Protein AF-G5RUC5-F1 (afdb_monomer_lite)

InterPro domains:
  IPR023529 RNA chaperone ProQ [PTHR38106] (1-56)
  IPR035236 RNA chaperone ProQ, C-terminal [PF17516] (7-56)

Foldseek 3Di:
DKDQQPDLVPDDAQAWWWFDDPPDTFIWGFHDQDPQATWIATPVRDIDGDHSRRIIHDDPPPD

Radius of gyration: 10.85 Å; chains: 1; bounding box: 26×30×25 Å

Structure (mmCIF, N/CA/C/O backbone):
data_AF-G5RUC5-F1
#
_entry.id   AF-G5RUC5-F1
#
loop_
_atom_site.group_PDB
_atom_site.id
_atom_site.type_symbol
_atom_site.label_atom_id
_atom_site.label_alt_id
_atom_site.label_comp_id
_atom_site.label_asym_id
_atom_site.label_entity_id
_atom_site.label_seq_id
_atom_site.pdbx_PDB_ins_code
_atom_site.Cartn_x
_atom_site.Cartn_y
_atom_site.Cartn_z
_atom_site.occupancy
_atom_site.B_iso_or_equiv
_atom_site.auth_seq_id
_atom_site.auth_comp_id
_atom_site.auth_asym_id
_atom_site.auth_atom_id
_atom_site.pdbx_PDB_model_num
ATOM 1 N N . LYS A 1 1 ? 1.606 -11.284 -15.920 1.00 52.03 1 LYS A N 1
ATOM 2 C CA . LYS A 1 1 ? 1.925 -9.915 -16.405 1.00 52.03 1 LYS A CA 1
ATOM 3 C C . LYS A 1 1 ? 1.470 -8.925 -15.338 1.00 52.03 1 LYS A C 1
ATOM 5 O O . LYS A 1 1 ? 0.492 -9.225 -14.672 1.00 52.03 1 LYS A O 1
ATOM 10 N N . HIS A 1 2 ? 2.184 -7.819 -15.136 1.00 56.62 2 HIS A N 1
ATOM 11 C CA . HIS A 1 2 ? 1.809 -6.798 -14.155 1.00 56.62 2 HIS A CA 1
ATOM 12 C C . HIS A 1 2 ? 0.777 -5.842 -14.741 1.00 56.62 2 HIS A C 1
ATOM 14 O O . HIS A 1 2 ? 1.002 -5.327 -15.838 1.00 56.62 2 HIS A O 1
ATOM 20 N N . THR A 1 3 ? -0.303 -5.585 -14.008 1.00 57.09 3 THR A N 1
ATOM 21 C CA . THR A 1 3 ? -1.330 -4.627 -14.420 1.00 57.09 3 THR A CA 1
ATOM 22 C C . THR A 1 3 ? -1.220 -3.404 -13.509 1.00 57.09 3 THR A C 1
ATOM 24 O O . THR A 1 3 ? -1.292 -3.562 -12.285 1.00 57.09 3 THR A O 1
ATOM 27 N N . PRO A 1 4 ? -0.981 -2.195 -14.049 1.00 63.91 4 PRO A N 1
ATOM 28 C CA . PRO A 1 4 ? -1.060 -0.987 -13.239 1.00 63.91 4 PRO A CA 1
ATOM 29 C C . PRO A 1 4 ? -2.460 -0.883 -12.626 1.00 63.91 4 PRO A C 1
ATOM 31 O O . PRO A 1 4 ? -3.455 -1.156 -13.299 1.00 63.91 4 PRO A O 1
ATOM 34 N N . VAL A 1 5 ? -2.537 -0.527 -11.343 1.00 60.53 5 VAL A N 1
ATOM 35 C CA . VAL A 1 5 ? -3.824 -0.358 -10.663 1.00 60.53 5 VAL A CA 1
ATOM 36 C C . VAL A 1 5 ? -4.389 1.000 -11.062 1.00 60.53 5 VAL A C 1
ATOM 38 O O . VAL A 1 5 ? -4.046 2.031 -10.494 1.00 60.53 5 VAL A O 1
ATOM 41 N N . SER A 1 6 ? -5.226 1.012 -12.094 1.00 63.91 6 SER A N 1
ATOM 42 C CA . SER A 1 6 ? -5.928 2.224 -12.535 1.00 63.91 6 SER A CA 1
ATOM 43 C C . SER A 1 6 ? -7.242 2.448 -11.790 1.00 63.91 6 SER A C 1
ATOM 45 O O . SER A 1 6 ? -7.741 3.567 -11.767 1.00 63.91 6 SER A O 1
ATOM 47 N N . ASP A 1 7 ? -7.775 1.401 -11.162 1.00 68.12 7 ASP A N 1
ATOM 48 C CA . ASP A 1 7 ? -9.037 1.426 -10.439 1.00 68.12 7 ASP A CA 1
ATOM 49 C C . ASP A 1 7 ? -8.871 0.703 -9.099 1.00 68.12 7 ASP A C 1
ATOM 51 O O . ASP A 1 7 ? -8.347 -0.407 -9.044 1.00 68.12 7 ASP A O 1
ATOM 55 N N . ILE A 1 8 ? -9.248 1.359 -8.002 1.00 70.62 8 ILE A N 1
ATOM 56 C CA . ILE A 1 8 ? -9.030 0.850 -6.639 1.00 70.62 8 ILE A CA 1
ATOM 57 C C . ILE A 1 8 ? -10.022 -0.269 -6.295 1.00 70.62 8 ILE A C 1
ATOM 59 O O . ILE A 1 8 ? -9.749 -1.074 -5.407 1.00 70.62 8 ILE A O 1
ATOM 63 N N . SER A 1 9 ? -11.157 -0.346 -7.000 1.00 70.12 9 SER A N 1
ATOM 64 C CA . SER A 1 9 ? -12.209 -1.336 -6.755 1.00 70.12 9 SER A CA 1
ATOM 65 C C . SER A 1 9 ? -11.800 -2.753 -7.153 1.00 70.12 9 SER A C 1
ATOM 67 O O . SER A 1 9 ? -12.471 -3.704 -6.765 1.00 70.12 9 SER A O 1
ATOM 69 N N . VAL A 1 10 ? -10.690 -2.915 -7.880 1.00 75.56 10 VAL A N 1
ATOM 70 C CA . VAL A 1 10 ? -10.125 -4.233 -8.217 1.00 75.56 10 VAL A CA 1
ATOM 71 C C . VAL A 1 10 ? -9.245 -4.811 -7.107 1.00 75.56 10 VAL A C 1
ATOM 73 O O . VAL A 1 10 ? -8.766 -5.935 -7.232 1.00 75.56 10 VAL A O 1
ATOM 76 N N . LEU A 1 11 ? -8.984 -4.046 -6.044 1.00 84.12 11 LEU A N 1
ATOM 77 C CA . LEU A 1 11 ? -8.174 -4.493 -4.920 1.00 84.12 11 LEU A CA 1
ATOM 78 C C . LEU A 1 11 ? -9.046 -5.123 -3.839 1.00 84.12 11 LEU A C 1
ATOM 80 O O . LEU A 1 11 ? -10.156 -4.673 -3.567 1.00 84.12 11 LEU A O 1
ATOM 84 N N . THR A 1 12 ? -8.497 -6.131 -3.167 1.00 88.94 12 THR A N 1
ATOM 85 C CA . THR A 1 12 ? -9.124 -6.763 -1.999 1.00 88.94 12 THR A CA 1
ATOM 86 C C . THR A 1 12 ? -8.196 -6.678 -0.789 1.00 88.94 12 THR A C 1
ATOM 88 O O . THR A 1 12 ? -6.975 -6.757 -0.926 1.00 88.94 12 THR A O 1
ATOM 91 N N . VAL A 1 13 ? -8.753 -6.520 0.414 1.00 91.75 13 VAL A N 1
ATOM 92 C CA . VAL A 1 13 ? -7.972 -6.604 1.661 1.00 91.75 13 VAL A CA 1
ATOM 93 C C . VAL A 1 13 ? -7.339 -7.993 1.783 1.00 91.75 13 VAL A C 1
ATOM 95 O O . VAL A 1 13 ? -7.979 -9.001 1.504 1.00 91.75 13 VAL A O 1
ATOM 98 N N . GLY A 1 14 ? -6.066 -8.043 2.174 1.00 91.19 14 GLY A N 1
ATOM 99 C CA . GLY A 1 14 ? -5.263 -9.266 2.202 1.00 91.19 14 GLY A CA 1
ATOM 100 C C . GLY A 1 14 ? -4.573 -9.602 0.875 1.00 91.19 14 GLY A C 1
ATOM 101 O O . GLY A 1 14 ? -3.703 -10.468 0.858 1.00 91.19 14 GLY A O 1
ATOM 102 N N . GLN A 1 15 ? -4.890 -8.907 -0.223 1.00 88.19 15 GLN A N 1
ATOM 103 C CA . GLN A 1 15 ? -4.230 -9.118 -1.512 1.00 88.19 15 GLN A CA 1
ATOM 104 C C . GLN A 1 15 ? -2.751 -8.712 -1.454 1.00 88.19 15 GLN A C 1
ATOM 106 O O . GLN A 1 15 ? -2.402 -7.646 -0.936 1.00 88.19 15 GLN A O 1
ATOM 111 N N . SER A 1 16 ? -1.887 -9.530 -2.054 1.00 89.25 16 SER A N 1
ATOM 112 C CA . SER A 1 16 ? -0.481 -9.194 -2.278 1.00 89.25 16 SER A CA 1
ATOM 113 C C . SER A 1 16 ? -0.307 -8.310 -3.517 1.00 89.25 16 SER A C 1
ATOM 115 O O . SER A 1 16 ? -0.912 -8.530 -4.567 1.00 89.25 16 SER A O 1
ATOM 117 N N . LEU A 1 17 ? 0.541 -7.291 -3.416 1.00 87.75 17 LEU A N 1
ATOM 118 C CA . LEU A 1 17 ? 0.867 -6.384 -4.516 1.00 87.75 17 LEU A CA 1
ATOM 119 C C . LEU A 1 17 ? 2.308 -5.884 -4.408 1.00 87.75 17 LEU A C 1
ATOM 121 O O . LEU A 1 17 ? 3.004 -6.158 -3.429 1.00 87.75 17 LEU A O 1
ATOM 125 N N . LYS A 1 18 ? 2.750 -5.113 -5.406 1.00 86.38 18 LYS A N 1
ATOM 126 C CA . LYS A 1 18 ? 4.011 -4.369 -5.336 1.00 86.38 18 LYS A CA 1
ATOM 127 C C . LYS A 1 18 ? 3.784 -2.868 -5.243 1.00 86.38 18 LYS A C 1
ATOM 129 O O . LYS A 1 18 ? 3.019 -2.290 -6.016 1.00 86.38 18 LYS A O 1
ATOM 134 N N . VAL A 1 19 ? 4.510 -2.244 -4.323 1.00 86.12 19 VAL A N 1
ATOM 135 C CA . VAL A 1 19 ? 4.589 -0.790 -4.162 1.00 86.12 19 VAL A CA 1
ATOM 136 C C . VAL A 1 19 ? 5.869 -0.300 -4.818 1.00 86.12 19 VAL A C 1
ATOM 138 O O . VAL A 1 19 ? 6.950 -0.828 -4.547 1.00 86.12 19 VAL A O 1
ATOM 141 N N . LYS A 1 20 ? 5.772 0.718 -5.673 1.00 83.00 20 LYS A N 1
ATOM 142 C CA . LYS A 1 20 ? 6.952 1.354 -6.263 1.00 83.00 20 LYS A CA 1
ATOM 143 C C . LYS A 1 20 ? 7.466 2.470 -5.348 1.00 83.00 20 LYS A C 1
ATOM 145 O O . LYS A 1 20 ? 6.773 3.458 -5.134 1.00 83.00 20 LYS A O 1
ATOM 150 N N . ALA A 1 21 ? 8.694 2.328 -4.851 1.00 76.81 21 ALA A N 1
ATOM 151 C CA . ALA A 1 21 ? 9.400 3.331 -4.056 1.00 76.81 21 ALA A CA 1
ATOM 152 C C . ALA A 1 21 ? 10.714 3.702 -4.763 1.00 76.81 21 ALA A C 1
ATOM 154 O O . ALA A 1 21 ? 11.678 2.931 -4.792 1.00 76.81 21 ALA A O 1
ATOM 15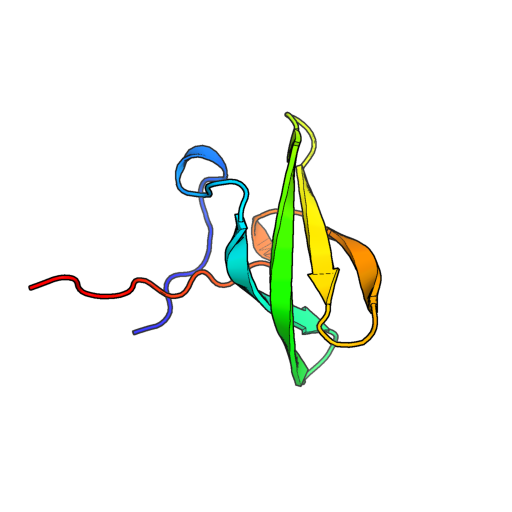5 N N . GLY A 1 22 ? 10.741 4.877 -5.397 1.00 81.12 22 GLY A N 1
ATOM 156 C CA . GLY A 1 22 ? 11.839 5.264 -6.285 1.00 81.12 22 GLY A CA 1
ATOM 157 C C . GLY A 1 22 ? 11.968 4.297 -7.469 1.00 81.12 22 GLY A C 1
ATOM 158 O O . GLY A 1 22 ? 11.002 4.077 -8.204 1.00 81.12 22 GLY A O 1
ATOM 159 N N . ASN A 1 23 ? 13.155 3.708 -7.647 1.00 81.25 23 ASN A N 1
ATOM 160 C CA . ASN A 1 23 ? 13.414 2.715 -8.698 1.00 81.25 23 ASN A CA 1
ATOM 161 C C . ASN A 1 23 ? 13.251 1.254 -8.232 1.00 81.25 23 ASN A C 1
ATOM 163 O O . ASN A 1 23 ? 13.525 0.335 -8.998 1.00 81.25 23 ASN A O 1
ATOM 167 N N . ASN A 1 24 ? 12.817 1.031 -6.988 1.00 81.81 24 ASN A N 1
ATOM 168 C CA . ASN A 1 24 ? 12.623 -0.301 -6.421 1.00 81.81 24 ASN A CA 1
ATOM 169 C C . ASN A 1 24 ? 11.134 -0.637 -6.287 1.00 81.81 24 ASN A C 1
ATOM 171 O O . ASN A 1 24 ? 10.308 0.230 -5.997 1.00 81.81 24 ASN A O 1
ATOM 175 N N . ALA A 1 25 ? 10.800 -1.914 -6.475 1.00 83.88 25 ALA A N 1
ATOM 176 C CA . ALA A 1 25 ? 9.467 -2.450 -6.231 1.00 83.88 25 ALA A CA 1
ATOM 177 C C . ALA A 1 25 ? 9.508 -3.364 -5.003 1.00 83.88 25 ALA A C 1
ATOM 179 O O . ALA A 1 25 ? 10.306 -4.299 -4.958 1.00 83.88 25 ALA A O 1
ATOM 180 N N . MET A 1 26 ? 8.657 -3.082 -4.021 1.00 89.69 26 MET A N 1
ATOM 181 C CA . MET A 1 26 ? 8.627 -3.757 -2.723 1.00 89.69 26 MET A CA 1
ATOM 182 C C . MET A 1 26 ? 7.330 -4.546 -2.573 1.00 89.69 26 MET A C 1
ATOM 184 O O . MET A 1 26 ? 6.263 -4.025 -2.899 1.00 89.69 26 MET A O 1
ATOM 188 N N . ASP A 1 27 ? 7.413 -5.778 -2.074 1.00 90.00 27 ASP A N 1
ATOM 189 C CA . ASP A 1 27 ? 6.231 -6.594 -1.788 1.00 90.00 27 ASP A CA 1
ATOM 190 C C . ASP A 1 27 ? 5.450 -6.041 -0.593 1.00 90.00 27 ASP A C 1
ATOM 192 O O . ASP A 1 27 ? 6.031 -5.632 0.423 1.00 90.00 27 ASP A O 1
ATOM 196 N N . ALA A 1 28 ? 4.127 -6.028 -0.732 1.00 91.75 28 ALA A N 1
ATOM 197 C CA . ALA A 1 28 ? 3.213 -5.506 0.267 1.00 91.75 28 ALA A CA 1
ATOM 198 C C . ALA A 1 28 ? 1.870 -6.245 0.269 1.00 91.75 28 ALA A C 1
ATOM 200 O O . ALA A 1 28 ? 1.476 -6.853 -0.729 1.00 91.75 28 ALA A O 1
ATOM 201 N N . THR A 1 29 ? 1.145 -6.112 1.375 1.00 92.31 29 THR A N 1
ATOM 202 C CA . THR A 1 29 ? -0.211 -6.640 1.559 1.00 92.31 29 THR A CA 1
ATOM 203 C C . THR A 1 29 ? -1.189 -5.495 1.788 1.00 92.31 29 THR A C 1
ATOM 205 O O . THR A 1 29 ? -0.901 -4.573 2.557 1.00 92.31 29 THR A O 1
ATOM 208 N N . VAL A 1 30 ? -2.353 -5.547 1.140 1.00 91.94 30 VAL A N 1
ATOM 209 C CA . VAL A 1 30 ? -3.443 -4.589 1.372 1.00 91.94 30 VAL A CA 1
ATOM 210 C C . VAL A 1 30 ? -4.019 -4.795 2.770 1.00 91.94 30 VAL A C 1
ATOM 212 O O . VAL A 1 30 ? -4.469 -5.890 3.100 1.00 91.94 30 VAL A O 1
ATOM 215 N N . LEU A 1 31 ? -4.040 -3.738 3.578 1.00 93.31 31 LEU A N 1
ATOM 216 C CA . LEU A 1 31 ? -4.657 -3.746 4.906 1.00 93.31 31 LEU A CA 1
ATOM 217 C C 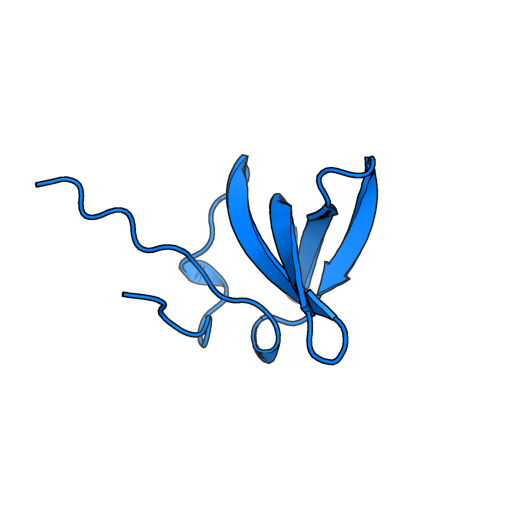. LEU A 1 31 ? -6.050 -3.120 4.895 1.00 93.31 31 LEU A C 1
ATOM 219 O O . LEU A 1 31 ? -6.950 -3.608 5.566 1.00 93.31 31 LEU A O 1
ATOM 223 N N . GLU A 1 32 ? -6.220 -2.032 4.150 1.00 91.00 32 GLU A N 1
ATOM 224 C CA . GLU A 1 32 ? -7.469 -1.275 4.106 1.00 91.00 32 GLU A CA 1
ATOM 225 C C . GLU A 1 32 ? -7.589 -0.547 2.767 1.00 91.00 32 GLU A C 1
ATOM 227 O O . GLU A 1 32 ? -6.590 -0.097 2.199 1.00 91.00 32 GLU A O 1
ATOM 232 N N . ILE A 1 33 ? -8.819 -0.410 2.279 1.00 88.19 33 ILE A N 1
ATOM 233 C CA . ILE A 1 33 ? -9.151 0.365 1.085 1.00 88.19 33 ILE A CA 1
ATOM 234 C C . ILE A 1 33 ? -10.117 1.460 1.520 1.00 88.19 33 ILE A C 1
ATOM 236 O O . ILE A 1 33 ? -11.160 1.178 2.108 1.00 88.19 33 ILE A O 1
ATOM 240 N N . THR A 1 34 ? -9.769 2.709 1.235 1.00 83.94 34 THR A N 1
ATOM 241 C CA . THR A 1 34 ? -10.611 3.871 1.514 1.00 83.94 34 THR A CA 1
ATOM 242 C C . THR A 1 34 ? -10.899 4.619 0.219 1.00 83.94 34 THR A C 1
ATOM 244 O O . THR A 1 34 ? -10.283 4.377 -0.820 1.00 83.94 34 THR A O 1
ATOM 247 N N . LYS A 1 35 ? -11.831 5.573 0.273 1.00 78.50 35 LYS A N 1
ATOM 248 C CA . LYS A 1 35 ? -12.130 6.446 -0.871 1.00 78.50 35 LYS A CA 1
ATOM 249 C C . LYS A 1 35 ? -10.925 7.296 -1.314 1.00 78.50 35 LYS A C 1
ATOM 251 O O . LYS A 1 35 ? -10.888 7.736 -2.455 1.00 78.50 35 LYS A O 1
ATOM 256 N N . ASP A 1 36 ? -9.969 7.533 -0.412 1.00 78.56 36 ASP A N 1
ATOM 257 C 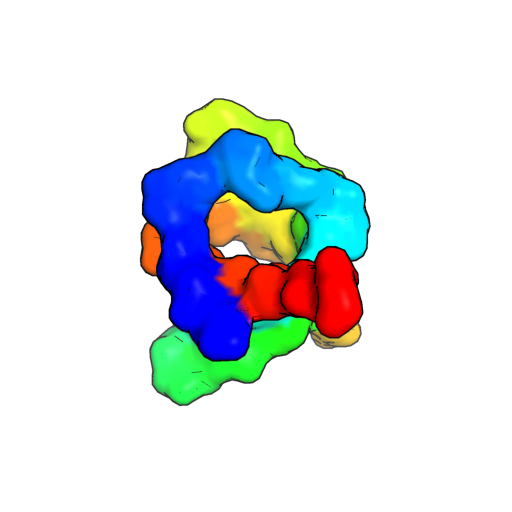CA . ASP A 1 36 ? -8.832 8.437 -0.620 1.00 78.56 36 ASP A CA 1
ATOM 258 C C . ASP A 1 36 ? -7.539 7.678 -0.989 1.00 78.56 36 ASP A C 1
ATOM 260 O O . ASP A 1 36 ? -6.532 8.294 -1.347 1.00 78.56 36 ASP A O 1
ATOM 264 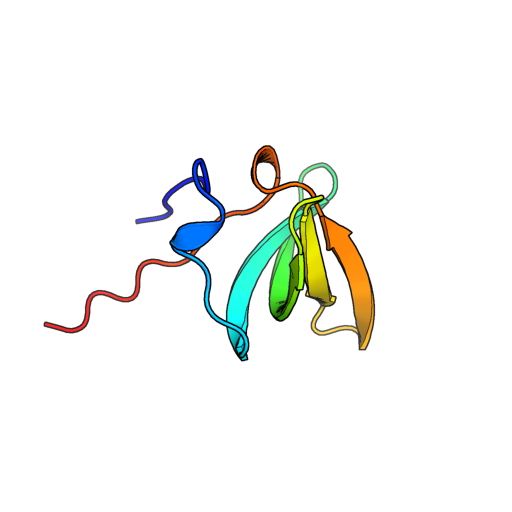N N . GLY A 1 37 ? -7.543 6.339 -0.927 1.00 82.19 37 GLY A N 1
ATOM 265 C CA . GLY A 1 37 ? -6.399 5.508 -1.301 1.00 82.19 37 GLY A CA 1
ATOM 266 C C . GLY A 1 37 ? -6.390 4.132 -0.639 1.00 82.19 37 GLY A C 1
ATOM 267 O O . GLY A 1 37 ? -7.394 3.649 -0.123 1.00 82.19 37 GLY A O 1
ATOM 268 N N . VAL A 1 38 ? -5.225 3.485 -0.652 1.00 90.25 38 VAL A N 1
ATOM 269 C CA . VAL A 1 38 ? -5.050 2.118 -0.145 1.00 90.25 38 VAL A CA 1
ATOM 270 C C . VAL A 1 38 ? -3.980 2.115 0.926 1.00 90.25 38 VAL A C 1
ATOM 272 O O . VAL A 1 38 ? -2.857 2.565 0.695 1.00 90.25 38 VAL A O 1
ATOM 275 N N . ARG A 1 39 ? -4.299 1.572 2.098 1.00 92.19 39 ARG A N 1
ATOM 276 C CA . ARG A 1 39 ? -3.304 1.294 3.125 1.00 92.19 39 ARG A CA 1
ATOM 277 C C . ARG A 1 39 ? -2.693 -0.070 2.862 1.00 92.19 39 ARG A C 1
ATOM 279 O O . ARG A 1 39 ? -3.398 -1.077 2.804 1.00 92.19 39 ARG A O 1
ATOM 286 N N . VAL A 1 40 ? -1.374 -0.108 2.759 1.00 92.50 40 VAL A N 1
ATOM 287 C CA . VAL A 1 40 ? -0.609 -1.339 2.560 1.00 92.50 40 VAL A CA 1
ATOM 288 C C . VAL A 1 40 ? 0.459 -1.471 3.635 1.00 92.50 40 VAL A C 1
ATOM 290 O O . VAL A 1 40 ? 0.953 -0.472 4.165 1.00 92.50 40 VAL A O 1
ATOM 293 N N . GLN A 1 41 ? 0.821 -2.707 3.954 1.00 93.88 41 GLN A N 1
ATOM 294 C CA . GLN A 1 41 ? 1.978 -3.025 4.780 1.00 93.88 41 GLN A CA 1
ATOM 295 C C . GLN A 1 41 ? 3.046 -3.664 3.907 1.00 93.88 41 GLN A C 1
ATOM 297 O O . GLN A 1 41 ? 2.790 -4.665 3.243 1.00 93.88 41 GLN A O 1
ATOM 302 N N . LEU A 1 42 ? 4.238 -3.077 3.909 1.00 91.50 42 LEU A N 1
ATO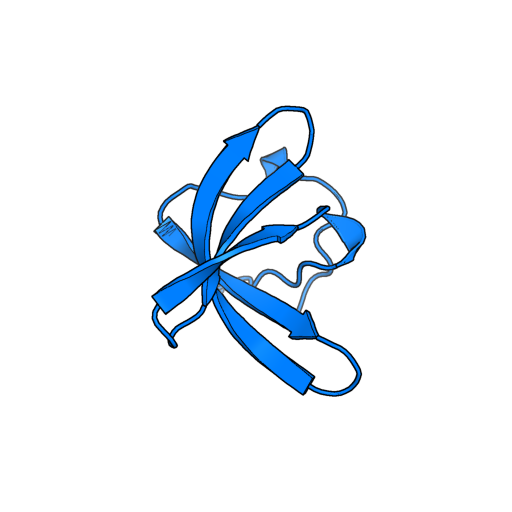M 303 C CA . LEU A 1 42 ? 5.417 -3.665 3.286 1.00 91.50 42 LEU A CA 1
ATOM 304 C C . LEU A 1 42 ? 5.874 -4.882 4.094 1.00 91.50 42 LEU A C 1
ATOM 306 O O . LEU A 1 42 ? 5.674 -4.920 5.308 1.00 91.50 42 LEU A O 1
ATOM 310 N N . ASN A 1 43 ? 6.587 -5.823 3.466 1.00 87.19 43 ASN A N 1
ATOM 311 C CA . ASN A 1 43 ? 7.127 -6.989 4.187 1.00 87.19 43 ASN A CA 1
ATOM 312 C C . ASN A 1 43 ? 8.031 -6.620 5.385 1.00 87.19 43 ASN A C 1
ATOM 314 O O . ASN A 1 43 ? 8.182 -7.411 6.310 1.00 87.19 43 ASN A O 1
ATOM 318 N N . SER A 1 44 ? 8.587 -5.402 5.397 1.00 87.50 44 SER A N 1
ATOM 319 C CA . SER A 1 44 ? 9.394 -4.873 6.498 1.00 87.50 44 SER A CA 1
ATOM 320 C C . SER A 1 44 ? 8.583 -4.505 7.748 1.00 87.50 44 SER A C 1
ATOM 322 O O . SER A 1 44 ? 9.162 -4.079 8.743 1.00 87.50 44 SER A O 1
ATOM 324 N N . GLY A 1 45 ? 7.250 -4.602 7.699 1.00 88.31 45 GLY A N 1
ATOM 325 C CA . GLY A 1 45 ? 6.327 -4.174 8.755 1.00 88.31 45 GLY A CA 1
ATOM 326 C C . GLY A 1 45 ? 5.915 -2.699 8.665 1.00 88.31 45 GLY A C 1
ATOM 327 O O . GLY A 1 45 ? 4.973 -2.274 9.338 1.00 88.31 45 GLY A O 1
ATOM 328 N N . MET A 1 46 ? 6.559 -1.908 7.800 1.00 91.00 46 MET A N 1
ATOM 329 C CA . MET A 1 46 ? 6.203 -0.504 7.584 1.00 91.00 46 MET A CA 1
ATOM 330 C C . MET A 1 46 ? 4.850 -0.386 6.873 1.00 91.00 46 MET A C 1
ATOM 332 O O . MET A 1 46 ? 4.620 -1.026 5.849 1.00 91.00 46 MET A O 1
ATOM 336 N N . SER A 1 47 ? 3.959 0.452 7.405 1.00 90.25 47 SER A N 1
ATOM 337 C CA . SER A 1 47 ? 2.619 0.675 6.851 1.00 90.25 47 SER A CA 1
ATOM 338 C C . SER A 1 47 ? 2.501 2.072 6.261 1.00 90.25 47 SER A C 1
ATOM 340 O O . SER A 1 47 ? 2.928 3.041 6.886 1.00 90.25 47 SER A O 1
ATOM 342 N N . LEU A 1 48 ? 1.905 2.183 5.077 1.00 88.81 48 LEU A N 1
ATOM 343 C CA . LEU A 1 48 ? 1.780 3.451 4.366 1.00 88.81 48 LEU A CA 1
ATOM 344 C C . LEU A 1 48 ? 0.512 3.498 3.513 1.00 88.81 48 LEU A C 1
ATOM 346 O O . LEU A 1 48 ? -0.014 2.466 3.096 1.00 88.81 48 LEU A O 1
ATOM 350 N N . ILE A 1 49 ? 0.002 4.713 3.306 1.00 87.81 49 ILE A N 1
ATOM 351 C CA . ILE A 1 49 ? -1.133 4.973 2.419 1.00 87.81 49 ILE A CA 1
ATOM 352 C C . ILE A 1 49 ? -0.568 5.334 1.052 1.00 87.81 49 ILE A C 1
ATOM 354 O O . ILE A 1 49 ? 0.233 6.260 0.924 1.00 87.81 49 ILE A O 1
ATOM 358 N N . VAL A 1 50 ? -0.976 4.581 0.040 1.00 82.06 50 VAL A N 1
ATOM 359 C CA . VAL A 1 50 ? -0.499 4.707 -1.332 1.00 82.06 50 VAL A CA 1
ATOM 360 C C . VAL A 1 50 ? -1.697 4.987 -2.231 1.00 82.06 50 VAL A C 1
ATOM 362 O O . VAL A 1 50 ? -2.739 4.334 -2.125 1.00 82.06 50 VAL A O 1
ATOM 365 N N . ARG A 1 51 ? -1.563 5.975 -3.122 1.00 80.81 51 ARG A N 1
ATOM 366 C CA . ARG A 1 51 ? -2.556 6.199 -4.177 1.00 80.81 51 ARG A CA 1
ATOM 367 C C . ARG A 1 51 ? -2.489 5.068 -5.195 1.00 80.81 51 ARG A C 1
ATOM 369 O O . ARG A 1 51 ? -1.406 4.566 -5.491 1.00 80.81 51 ARG A O 1
ATOM 376 N N . ALA A 1 52 ? -3.637 4.710 -5.759 1.00 71.62 52 ALA A N 1
ATOM 377 C CA . ALA A 1 52 ? -3.752 3.597 -6.699 1.00 71.62 52 ALA A CA 1
ATOM 378 C C . ALA A 1 52 ? -2.761 3.686 -7.874 1.00 71.62 52 ALA A C 1
ATOM 380 O O . ALA A 1 52 ? -2.160 2.681 -8.234 1.00 71.62 52 ALA A O 1
ATOM 381 N N . GLU A 1 53 ? -2.471 4.895 -8.367 1.00 72.75 53 GLU A N 1
ATOM 382 C CA . GLU A 1 53 ? -1.534 5.144 -9.476 1.00 72.75 53 GLU A CA 1
ATOM 383 C C . GLU A 1 53 ? -0.088 4.658 -9.229 1.00 72.75 53 GLU A C 1
ATOM 385 O O . GLU A 1 53 ? 0.686 4.496 -10.173 1.00 72.75 53 GLU A O 1
ATOM 390 N N . HIS A 1 54 ? 0.297 4.420 -7.970 1.00 78.38 54 HIS A N 1
ATOM 391 C CA . HIS A 1 54 ? 1.621 3.914 -7.592 1.00 78.38 54 HIS A CA 1
ATOM 392 C C . HIS A 1 54 ? 1.626 2.415 -7.257 1.00 78.38 54 HIS A C 1
ATOM 394 O O . HIS A 1 54 ? 2.676 1.862 -6.907 1.00 78.38 54 HIS A O 1
ATOM 400 N N . LEU A 1 55 ? 0.468 1.757 -7.354 1.00 74.00 55 LEU A N 1
ATOM 401 C CA . LEU A 1 55 ? 0.300 0.342 -7.062 1.00 74.00 55 LEU A CA 1
ATOM 402 C C . LEU A 1 55 ? 0.365 -0.492 -8.337 1.00 74.00 55 LEU A C 1
ATOM 404 O O . LEU A 1 55 ? -0.159 -0.133 -9.394 1.00 74.00 55 LEU A O 1
ATOM 408 N N . VAL A 1 56 ? 0.991 -1.657 -8.207 1.00 75.31 56 VAL A N 1
ATOM 409 C CA . VAL A 1 56 ? 1.033 -2.663 -9.261 1.00 75.31 56 VAL A CA 1
ATOM 410 C C . VAL A 1 56 ? 0.466 -3.952 -8.690 1.00 75.31 56 VAL A C 1
ATOM 412 O O . VAL A 1 56 ? 1.098 -4.602 -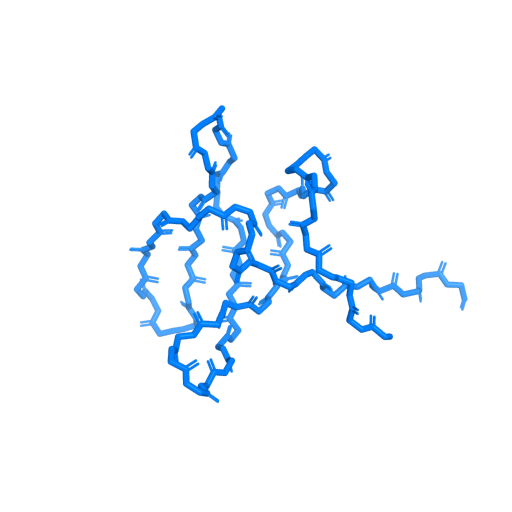7.853 1.00 75.31 56 VAL A O 1
ATOM 415 N N . ALA A 1 57 ? -0.741 -4.307 -9.126 1.00 69.56 57 ALA A N 1
ATOM 416 C CA . ALA A 1 57 ? -1.372 -5.552 -8.726 1.00 69.56 57 ALA A CA 1
ATOM 417 C C . ALA A 1 57 ? -0.771 -6.709 -9.527 1.00 69.56 57 ALA A C 1
ATOM 419 O O . ALA A 1 57 ? -0.524 -6.615 -10.738 1.00 69.56 57 ALA A O 1
ATOM 420 N N . TRP A 1 58 ? -0.531 -7.814 -8.832 1.00 65.50 58 TRP A N 1
ATOM 421 C CA . TRP A 1 58 ? -0.288 -9.086 -9.484 1.00 65.50 58 TRP A CA 1
ATOM 422 C C . TRP A 1 58 ? -1.641 -9.682 -9.842 1.00 65.50 58 TRP A C 1
ATOM 424 O O . TRP A 1 58 ? -2.453 -9.955 -8.966 1.00 65.50 58 TRP A O 1
ATOM 434 N N . HIS A 1 59 ? -1.895 -9.857 -11.135 1.00 56.28 59 HIS A N 1
ATOM 435 C CA . HIS A 1 59 ? -3.021 -10.662 -11.577 1.00 56.28 59 HIS A CA 1
ATOM 436 C C . HIS A 1 59 ? -2.560 -12.121 -11.530 1.00 56.28 59 HIS A C 1
ATOM 438 O O . HIS A 1 59 ? -1.852 -12.577 -12.435 1.00 56.28 59 HIS A O 1
ATOM 444 N N . GLU A 1 60 ? -2.871 -12.826 -10.443 1.00 50.53 60 GLU A N 1
ATOM 445 C CA . GLU A 1 60 ? -2.733 -14.279 -10.423 1.00 50.53 60 GLU A CA 1
ATOM 446 C C . GLU A 1 60 ? -3.778 -14.850 -11.380 1.00 50.53 60 GLU A C 1
ATOM 448 O O . GLU A 1 60 ? -4.986 -14.714 -11.191 1.00 50.53 60 GLU A O 1
ATOM 453 N N . HIS A 1 61 ? -3.291 -15.424 -12.477 1.00 44.69 61 HIS A N 1
ATOM 454 C CA . HIS A 1 61 ? -4.111 -16.213 -13.380 1.00 44.69 61 HIS A CA 1
ATOM 455 C C . HIS A 1 61 ? -4.475 -17.494 -12.621 1.00 44.69 61 HIS A C 1
ATOM 457 O O . HIS A 1 61 ? -3.687 -18.431 -12.569 1.00 44.69 61 HIS A O 1
ATOM 463 N N . PHE A 1 62 ? -5.647 -17.517 -11.993 1.00 48.94 62 PHE A N 1
ATOM 464 C CA . PHE A 1 62 ? -6.299 -18.772 -11.644 1.00 48.94 62 PHE A CA 1
ATOM 465 C C . PHE A 1 62 ? -6.984 -19.302 -12.902 1.00 48.94 62 PHE A C 1
ATOM 467 O O . PHE A 1 62 ? -8.154 -19.001 -13.100 1.00 48.94 62 PHE A O 1
ATOM 474 N N . PHE A 1 63 ? -6.248 -20.022 -13.753 1.00 44.72 63 PHE A N 1
ATOM 475 C CA . PHE A 1 63 ? -6.760 -21.060 -14.660 1.00 44.72 63 PHE A CA 1
ATOM 476 C C . PHE A 1 63 ? -5.634 -22.039 -14.992 1.00 44.72 63 PHE A C 1
ATOM 478 O O . PHE A 1 63 ? -4.553 -21.567 -15.414 1.00 44.72 63 PHE A O 1
#

Sequence (63 aa):
KHTPVSDISVLTVGQSLKVKAGNNAMDATVLEITKDGVRVQLNSGMSLIVRAEHLVAWHEHFF

Secondary structure (DSSP, 8-state):
-EEE---GGG--TT-EEEEEETTEEEEEEEEEEETTEEEEEETTS-EEEE-GGGEEEE-----

Organism: NCBI:txid913084

pLDDT: mean 78.85, std 13.45, range [44.69, 93.88]